Protein AF-A0A7W9G5M9-F1 (afdb_monomer_lite)

Organism: NCBI:txid882448

Radius of gyration: 22.42 Å; chains: 1; bounding box: 58×26×75 Å

pLDDT: mean 77.71, std 17.21, range [36.25, 96.94]

Secondary structure (DSSP, 8-state):
-PPPPP-----EE-HHHHHHHHHHHHHHHHHHHHHHHHHHHHHHHTT---TTHHHHHHHHHHHHHHHHHHHHHHHHHHHHHHTSSSPPPSSPEE--HHHHHHTTT-HHHHHHHHHHHTS-TTSPPPHHHHHHHHHHHHHHH----

Sequence (145 aa):
MVAQPPDWGYSGIDPKLMGEFERDLGRAEATLGRNEPLIRRTLQDLNLDTSRLTAMRELGNWIGATRPELRRRNDTIQAVSTEWGPAAPGGMSPFDEVLYNGASGDADVYAAAAKLSELDPSSEVDEKTVAQLEKRRVTQISPRR

Foldseek 3Di:
DDPDPPPPPFPFDQLVVLVVVLVVLVVLLVVLVVVLVVVQVVCVVVVHDSPVSVVSVVSSVVSVVCSVVSVLQSLLQQCLPPPVHPNDPGDTDGDDPVLCVVLVSDSNSSSLVVNVVVDDPPDDDPVSSVVVVVVVVVVVPDDDD

Structure (mmCIF, N/CA/C/O backbone):
data_AF-A0A7W9G5M9-F1
#
_entry.id   AF-A0A7W9G5M9-F1
#
loop_
_atom_site.group_PDB
_atom_site.id
_atom_site.type_symbol
_atom_site.label_atom_id
_atom_site.label_alt_id
_atom_site.label_comp_id
_atom_site.label_asym_id
_atom_site.label_entity_id
_atom_site.label_seq_id
_atom_site.pdbx_PDB_ins_code
_atom_site.Cartn_x
_atom_site.Cartn_y
_atom_site.Cartn_z
_atom_site.occupancy
_atom_site.B_iso_or_equiv
_atom_site.auth_seq_id
_atom_site.auth_comp_id
_atom_site.auth_asym_id
_atom_site.auth_atom_id
_atom_site.pdbx_PDB_model_num
ATOM 1 N N . MET A 1 1 ? -12.165 -5.275 -43.989 1.00 36.25 1 MET A N 1
ATOM 2 C CA . MET A 1 1 ? -11.344 -5.867 -42.913 1.00 36.25 1 MET A CA 1
ATOM 3 C C . MET A 1 1 ? -11.018 -4.734 -41.955 1.00 36.25 1 MET A C 1
ATOM 5 O O . MET A 1 1 ? -10.293 -3.834 -42.348 1.00 36.25 1 MET A O 1
ATOM 9 N N . VAL A 1 2 ? -11.671 -4.677 -40.793 1.00 37.16 2 VAL A N 1
ATOM 10 C CA . VAL A 1 2 ? -11.407 -3.642 -39.778 1.00 37.16 2 VAL A CA 1
ATOM 11 C C . VAL A 1 2 ? -10.320 -4.202 -38.871 1.00 37.16 2 VAL A C 1
ATOM 13 O O . VAL A 1 2 ? -10.488 -5.303 -38.351 1.00 37.16 2 VAL A O 1
ATOM 16 N N . ALA A 1 3 ? -9.193 -3.501 -38.750 1.00 42.81 3 ALA A N 1
ATOM 17 C CA . ALA A 1 3 ? -8.158 -3.864 -37.792 1.00 42.81 3 ALA A CA 1
ATOM 18 C C . ALA A 1 3 ? -8.768 -3.825 -36.386 1.00 42.81 3 ALA A C 1
ATOM 20 O O . ALA A 1 3 ? -9.366 -2.821 -35.996 1.00 42.81 3 ALA A O 1
ATOM 21 N N . GLN A 1 4 ? -8.675 -4.939 -35.662 1.00 39.38 4 GLN A N 1
ATOM 22 C CA . GLN A 1 4 ? -9.071 -4.996 -34.260 1.00 39.38 4 GLN A CA 1
ATOM 23 C C . GLN A 1 4 ? -8.194 -3.990 -33.496 1.00 39.38 4 GLN A C 1
ATOM 25 O O . GLN A 1 4 ? -6.979 -3.987 -33.722 1.00 39.38 4 GLN A O 1
ATOM 30 N N . PRO A 1 5 ? -8.764 -3.106 -32.655 1.00 37.53 5 PRO A N 1
ATOM 31 C CA . PRO A 1 5 ? -7.939 -2.257 -31.812 1.00 37.53 5 PRO A CA 1
ATOM 32 C C . PRO A 1 5 ? -7.081 -3.172 -30.928 1.00 37.53 5 PRO A C 1
ATOM 34 O O . PRO A 1 5 ? -7.592 -4.189 -30.452 1.00 37.53 5 PRO A O 1
ATOM 37 N N . PRO A 1 6 ? -5.791 -2.869 -30.739 1.00 47.09 6 PRO A N 1
ATOM 38 C CA . PRO A 1 6 ? -4.964 -3.646 -29.833 1.00 47.09 6 PRO A CA 1
ATOM 39 C C . PRO A 1 6 ? -5.582 -3.616 -28.428 1.00 47.09 6 PRO A C 1
ATOM 41 O O . PRO A 1 6 ? -5.898 -2.550 -27.895 1.00 47.09 6 PRO A O 1
ATOM 44 N N . ASP A 1 7 ? -5.807 -4.806 -27.871 1.00 50.19 7 ASP A N 1
ATOM 45 C CA . ASP A 1 7 ? -6.292 -5.020 -26.509 1.00 50.19 7 ASP A CA 1
ATOM 46 C C . ASP A 1 7 ? -5.180 -4.654 -25.527 1.00 50.19 7 ASP A C 1
ATOM 48 O O . ASP A 1 7 ? -4.360 -5.474 -25.116 1.00 50.19 7 ASP A O 1
ATOM 52 N N . TRP A 1 8 ? -5.091 -3.369 -25.221 1.00 44.53 8 TRP A N 1
ATOM 53 C CA . TRP A 1 8 ? -4.190 -2.869 -24.205 1.00 44.53 8 TRP A CA 1
ATOM 54 C C . TRP A 1 8 ? -4.930 -2.790 -22.875 1.00 44.53 8 TRP A C 1
ATOM 56 O O . TRP A 1 8 ? -5.372 -1.722 -22.449 1.00 44.53 8 TRP A O 1
ATOM 66 N N . GLY A 1 9 ? -5.037 -3.935 -22.207 1.00 39.53 9 GLY A N 1
ATOM 67 C CA . GLY A 1 9 ? -5.378 -4.044 -20.792 1.00 39.53 9 GLY A CA 1
ATOM 68 C C . GLY A 1 9 ? -4.330 -3.399 -19.875 1.00 39.53 9 GLY A C 1
ATOM 69 O O . GLY A 1 9 ? -3.767 -4.069 -19.015 1.00 39.53 9 GLY A O 1
ATOM 70 N N . TYR A 1 10 ? -4.055 -2.102 -20.028 1.00 47.09 10 TYR A N 1
ATOM 71 C CA . TYR A 1 10 ? -3.220 -1.359 -19.088 1.00 47.09 10 TYR A CA 1
ATOM 72 C C . TYR A 1 10 ? -4.081 -0.817 -17.945 1.00 47.09 10 TYR A C 1
ATOM 74 O O . TYR A 1 10 ? -4.633 0.281 -18.012 1.00 47.09 10 TYR A O 1
ATOM 82 N N . SER A 1 11 ? -4.157 -1.590 -16.861 1.00 58.09 11 SER A N 1
ATOM 83 C CA . SER A 1 11 ? -4.449 -1.055 -15.529 1.00 58.09 11 SER A CA 1
ATOM 84 C C . SER A 1 11 ? -3.281 -0.155 -15.119 1.00 58.09 11 SER A C 1
ATOM 86 O O . SER A 1 11 ? -2.240 -0.633 -14.676 1.00 58.09 11 SER A O 1
ATOM 88 N N . GLY A 1 12 ? -3.414 1.151 -15.339 1.00 69.25 12 GLY A N 1
ATOM 89 C CA . GLY A 1 12 ? -2.418 2.122 -14.899 1.00 69.25 12 GLY A CA 1
ATOM 90 C C . GLY A 1 12 ? -2.533 2.398 -13.400 1.00 69.25 12 GLY A C 1
ATOM 91 O O . GLY A 1 12 ? -3.636 2.570 -12.881 1.00 69.25 12 GLY A O 1
ATOM 92 N N . ILE A 1 13 ? -1.401 2.479 -12.704 1.00 81.81 13 ILE A N 1
ATOM 93 C CA . ILE A 1 13 ? -1.326 2.935 -11.313 1.00 81.81 13 ILE A CA 1
ATOM 94 C C . ILE A 1 13 ? -0.769 4.353 -11.329 1.00 81.81 13 ILE A C 1
ATOM 96 O O . ILE A 1 13 ? 0.294 4.593 -11.894 1.00 81.81 13 ILE A O 1
ATOM 100 N N . ASP A 1 14 ? -1.471 5.295 -10.701 1.00 87.12 14 ASP A N 1
ATOM 101 C CA . ASP A 1 14 ? -0.917 6.622 -10.430 1.00 87.12 14 ASP A CA 1
ATOM 102 C C . ASP A 1 14 ? -0.033 6.542 -9.166 1.00 87.12 14 ASP A C 1
ATOM 104 O O . ASP A 1 14 ? -0.561 6.320 -8.069 1.00 87.12 14 ASP A O 1
ATOM 108 N N . PRO A 1 15 ? 1.300 6.716 -9.278 1.00 86.50 15 PRO A N 1
ATOM 109 C CA . PRO A 1 15 ? 2.224 6.557 -8.150 1.00 86.50 15 PRO A CA 1
ATOM 110 C C . PRO A 1 15 ? 1.972 7.557 -7.018 1.00 86.50 15 PRO A C 1
ATOM 112 O O . PRO A 1 15 ? 2.208 7.276 -5.837 1.00 86.50 15 PRO A O 1
ATOM 115 N N . LYS A 1 16 ? 1.472 8.747 -7.369 1.00 87.94 16 LYS A N 1
ATOM 116 C CA . LYS A 1 16 ? 1.163 9.791 -6.400 1.00 87.94 16 LYS A CA 1
ATOM 117 C C . LYS A 1 16 ? -0.094 9.424 -5.622 1.00 87.94 16 LYS A C 1
ATOM 119 O O . LYS A 1 16 ? -0.055 9.445 -4.392 1.00 87.94 16 LYS A O 1
ATOM 124 N N . LEU A 1 17 ? -1.171 9.039 -6.310 1.00 89.38 17 LEU A N 1
ATOM 125 C CA . LEU A 1 17 ? -2.404 8.598 -5.644 1.00 89.38 17 LEU A CA 1
ATOM 126 C C . LEU A 1 17 ? -2.167 7.337 -4.806 1.00 89.38 17 LEU A C 1
ATOM 128 O O . LEU A 1 17 ? -2.686 7.236 -3.697 1.00 89.38 17 LEU A O 1
ATOM 132 N N . MET A 1 18 ? -1.331 6.412 -5.283 1.00 90.12 18 MET A N 1
ATOM 133 C CA . MET A 1 18 ? -0.935 5.218 -4.535 1.00 90.12 18 MET A CA 1
ATOM 134 C C . MET A 1 18 ? -0.173 5.568 -3.249 1.00 90.12 18 MET A C 1
ATOM 136 O O . MET A 1 18 ? -0.455 5.013 -2.187 1.00 90.12 18 MET A O 1
ATOM 140 N N . GLY A 1 19 ? 0.763 6.521 -3.318 1.00 90.44 19 GLY A N 1
ATOM 141 C CA . GLY A 1 19 ? 1.486 7.010 -2.143 1.00 90.44 19 GLY A CA 1
ATOM 142 C C . GLY A 1 19 ? 0.584 7.738 -1.141 1.00 90.44 19 GLY A C 1
ATOM 143 O O . GLY A 1 19 ? 0.706 7.541 0.070 1.00 90.44 19 GLY A O 1
ATOM 144 N N . GLU A 1 20 ? -0.356 8.554 -1.622 1.00 92.62 20 GLU A N 1
ATOM 145 C CA . GLU A 1 20 ? -1.350 9.218 -0.771 1.00 92.62 20 GLU A CA 1
ATOM 146 C C . GLU A 1 20 ? -2.270 8.203 -0.083 1.00 92.62 20 GLU A C 1
ATOM 148 O O . GLU A 1 20 ? -2.460 8.277 1.134 1.00 92.62 20 GLU A O 1
ATOM 153 N N . PHE A 1 21 ? -2.751 7.211 -0.834 1.00 92.69 21 PHE A N 1
ATOM 154 C CA . PHE A 1 21 ? -3.572 6.122 -0.322 1.00 92.69 21 PHE A CA 1
ATOM 155 C C . PHE A 1 21 ? -2.841 5.291 0.743 1.00 92.69 21 PHE A C 1
ATOM 157 O O . PHE A 1 21 ? -3.390 5.057 1.819 1.00 92.69 21 PHE A O 1
ATOM 164 N N . GLU A 1 22 ? -1.582 4.899 0.510 1.00 94.38 22 GLU A N 1
ATOM 165 C CA . GLU A 1 22 ? -0.766 4.168 1.495 1.00 94.38 22 GLU A CA 1
ATOM 166 C C . GLU A 1 22 ? -0.599 4.955 2.801 1.00 94.38 22 GLU A C 1
ATOM 168 O O . GLU A 1 22 ? -0.709 4.394 3.899 1.00 94.38 22 GLU A O 1
ATOM 173 N N . ARG A 1 23 ? -0.382 6.270 2.697 1.00 93.56 23 ARG A N 1
ATOM 174 C CA . ARG A 1 23 ? -0.271 7.157 3.857 1.00 93.56 23 ARG A CA 1
ATOM 175 C C . ARG A 1 23 ? -1.586 7.248 4.629 1.00 93.56 23 ARG A C 1
ATOM 177 O O . ARG A 1 23 ? -1.568 7.222 5.863 1.00 93.56 23 ARG A O 1
ATOM 184 N N . ASP A 1 24 ? -2.712 7.361 3.933 1.00 95.62 24 ASP A N 1
ATOM 185 C CA . ASP A 1 24 ? -4.029 7.437 4.566 1.00 95.62 24 ASP A CA 1
ATOM 186 C C . ASP A 1 24 ? -4.423 6.109 5.224 1.00 95.62 24 ASP A C 1
ATOM 188 O O . ASP A 1 24 ? -4.925 6.116 6.352 1.00 95.62 24 ASP A O 1
ATOM 192 N N . LEU A 1 25 ? -4.065 4.972 4.622 1.00 95.50 25 LEU A N 1
ATOM 193 C CA . LEU A 1 25 ? -4.155 3.664 5.273 1.00 95.50 25 LEU A CA 1
ATOM 194 C C . LEU A 1 25 ? -3.330 3.612 6.565 1.00 95.50 25 LEU A C 1
ATOM 196 O O . LEU A 1 25 ? -3.824 3.146 7.589 1.00 95.50 25 LEU A O 1
ATOM 200 N N . GLY A 1 26 ? -2.108 4.151 6.568 1.00 94.00 26 GLY A N 1
ATOM 201 C CA . GLY A 1 26 ? -1.290 4.214 7.783 1.00 94.00 26 GLY A CA 1
ATOM 202 C C . GLY A 1 26 ? -1.908 5.060 8.899 1.00 94.00 26 GLY A C 1
ATOM 203 O O . GLY A 1 26 ? -1.817 4.716 10.080 1.00 94.00 26 GLY A O 1
ATOM 204 N N . ARG A 1 27 ? -2.593 6.151 8.545 1.00 95.50 27 ARG A N 1
ATOM 205 C CA . ARG A 1 27 ? -3.354 6.962 9.510 1.00 95.50 27 ARG A CA 1
ATOM 206 C C . ARG A 1 27 ? -4.565 6.205 10.049 1.00 95.50 27 ARG A C 1
ATOM 208 O O . ARG A 1 27 ? -4.844 6.295 11.249 1.00 95.50 27 ARG A O 1
ATOM 215 N N . ALA A 1 28 ? -5.265 5.465 9.191 1.00 94.12 28 ALA A N 1
ATOM 216 C CA . ALA A 1 28 ? -6.393 4.627 9.581 1.00 94.12 28 ALA A CA 1
ATOM 217 C C . ALA A 1 28 ? -5.953 3.515 10.545 1.00 94.12 28 ALA A C 1
ATOM 219 O O . ALA A 1 28 ? -6.532 3.390 11.620 1.00 94.12 28 ALA A O 1
ATOM 220 N N . GLU A 1 29 ? -4.875 2.794 10.232 1.00 94.62 29 GLU A N 1
ATOM 221 C CA . GLU A 1 29 ? -4.274 1.770 11.096 1.00 94.62 29 GLU A CA 1
ATOM 222 C C . GLU A 1 29 ? -3.918 2.331 12.478 1.00 94.62 29 GLU A C 1
ATOM 224 O O . GLU A 1 29 ? -4.344 1.794 13.500 1.00 94.62 29 GLU A O 1
ATOM 229 N N . ALA A 1 30 ? -3.216 3.469 12.527 1.00 93.81 30 ALA A N 1
ATOM 230 C CA . ALA A 1 30 ? -2.856 4.114 13.789 1.00 93.81 30 ALA A CA 1
ATOM 231 C C . ALA A 1 30 ? -4.091 4.552 14.596 1.00 93.81 30 ALA A C 1
ATOM 233 O O . ALA A 1 30 ? -4.091 4.525 15.828 1.00 93.81 30 ALA A O 1
ATOM 234 N N . THR A 1 31 ? -5.153 4.970 13.909 1.00 94.69 31 THR A N 1
ATOM 235 C CA . THR A 1 31 ? -6.415 5.367 14.541 1.00 94.69 31 THR A CA 1
ATOM 236 C C . THR A 1 31 ? -7.163 4.156 15.088 1.00 94.69 31 THR A C 1
ATOM 238 O O . THR A 1 31 ? -7.633 4.207 16.224 1.00 94.69 31 THR A O 1
ATOM 241 N N . LEU A 1 32 ? -7.229 3.055 14.339 1.00 93.06 32 LEU A N 1
ATOM 242 C CA . LEU A 1 32 ? -7.826 1.799 14.794 1.00 93.06 32 LEU A CA 1
ATOM 243 C C . LEU A 1 32 ? -7.061 1.228 15.992 1.00 93.06 32 LEU A C 1
ATOM 245 O O . LEU A 1 32 ? -7.679 0.922 17.009 1.00 93.06 32 LEU A O 1
ATOM 249 N N . GLY A 1 33 ? -5.728 1.179 15.921 1.00 92.06 33 GLY A N 1
ATOM 250 C CA . GLY A 1 33 ? -4.877 0.648 16.989 1.00 92.06 33 GLY A CA 1
ATOM 251 C C . GLY A 1 33 ? -4.968 1.427 18.303 1.00 92.06 33 GLY A C 1
ATOM 252 O O . GLY A 1 33 ? -4.857 0.837 19.375 1.00 92.06 33 GLY A O 1
ATOM 253 N N . ARG A 1 34 ? -5.225 2.742 18.248 1.00 93.62 34 ARG A N 1
ATOM 254 C CA . ARG A 1 34 ? -5.467 3.553 19.453 1.00 93.62 34 ARG A CA 1
ATOM 255 C C . ARG A 1 34 ? -6.879 3.391 20.010 1.00 93.62 34 ARG A C 1
ATOM 257 O O . ARG A 1 34 ? -7.043 3.355 21.224 1.00 93.62 34 ARG A O 1
ATOM 264 N N . ASN A 1 35 ? -7.892 3.340 19.146 1.00 92.81 35 ASN A N 1
ATOM 265 C CA . ASN A 1 35 ? -9.286 3.442 19.579 1.00 92.81 35 ASN A CA 1
ATOM 266 C C . ASN A 1 35 ? -9.936 2.089 19.889 1.00 92.81 35 ASN A C 1
ATOM 268 O O . ASN A 1 35 ? -10.727 2.014 20.826 1.00 92.81 35 ASN A O 1
ATOM 272 N N . GLU A 1 36 ? -9.614 1.020 19.154 1.00 93.94 36 GLU A N 1
ATOM 273 C CA . GLU A 1 36 ? -10.243 -0.295 19.360 1.00 93.94 36 GLU A CA 1
ATOM 274 C C . GLU A 1 36 ? -10.055 -0.831 20.790 1.00 93.94 36 GLU A C 1
ATOM 276 O O . GLU A 1 36 ? -11.062 -1.218 21.392 1.00 93.94 36 GLU A O 1
ATOM 281 N N . PRO A 1 37 ? -8.854 -0.776 21.404 1.00 92.50 37 PRO A N 1
ATOM 282 C CA . PRO A 1 37 ? -8.669 -1.258 22.773 1.00 92.50 37 PRO A CA 1
ATOM 283 C C . PRO A 1 37 ? -9.440 -0.430 23.808 1.00 92.50 37 PRO A C 1
ATOM 285 O O . PRO A 1 37 ? -9.962 -0.979 24.778 1.00 92.50 37 PRO A O 1
ATOM 288 N N . LEU A 1 38 ? -9.538 0.888 23.592 1.00 94.56 38 LEU A N 1
ATOM 289 C CA . LEU A 1 38 ? -10.265 1.799 24.479 1.00 94.56 38 LEU A CA 1
ATOM 290 C C . LEU A 1 38 ? -11.770 1.529 24.429 1.00 94.56 38 LEU A C 1
ATOM 292 O O . LEU A 1 38 ? -12.400 1.373 25.472 1.00 94.56 38 LEU A O 1
ATOM 296 N N . ILE A 1 39 ? -12.336 1.411 23.225 1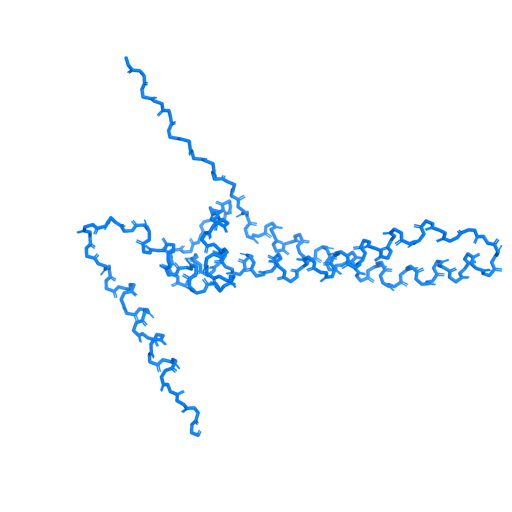.00 93.12 39 ILE A N 1
ATOM 297 C CA . ILE A 1 39 ? -13.758 1.099 23.037 1.00 93.12 39 ILE A CA 1
ATOM 298 C C . ILE A 1 39 ? -14.068 -0.283 23.616 1.00 93.12 39 ILE A C 1
ATOM 300 O O . ILE A 1 39 ? -15.059 -0.439 24.326 1.00 93.12 39 ILE A O 1
ATOM 304 N N . ARG A 1 40 ? -13.202 -1.276 23.371 1.00 94.88 40 ARG A N 1
ATOM 305 C CA . ARG A 1 40 ? -13.365 -2.628 23.915 1.00 94.88 40 ARG A CA 1
ATOM 306 C C . ARG A 1 40 ? -13.459 -2.618 25.430 1.00 94.88 40 ARG A C 1
ATOM 308 O O . ARG A 1 40 ? -14.380 -3.222 25.968 1.00 94.88 40 ARG A O 1
ATOM 315 N N . ARG A 1 41 ? -12.535 -1.924 26.094 1.00 95.62 41 ARG A N 1
ATOM 316 C CA . ARG A 1 41 ? -12.514 -1.826 27.553 1.00 95.62 41 ARG A CA 1
ATOM 317 C C . ARG A 1 41 ? -13.796 -1.189 28.084 1.00 95.62 41 ARG A C 1
ATOM 319 O O . ARG A 1 41 ? -14.437 -1.774 28.943 1.00 95.62 41 ARG A O 1
ATOM 326 N N . THR A 1 42 ? -14.222 -0.064 27.511 1.00 96.25 42 THR A N 1
ATOM 327 C CA . THR A 1 42 ? -15.467 0.607 27.916 1.00 96.25 42 THR A CA 1
ATOM 328 C C . THR A 1 42 ? -16.692 -0.293 27.745 1.00 96.25 42 THR A C 1
ATOM 330 O O . THR A 1 42 ? -17.546 -0.345 28.624 1.00 96.25 42 THR A O 1
ATOM 333 N N . LEU A 1 43 ? -16.794 -1.028 26.634 1.00 94.62 43 LEU A N 1
ATOM 334 C CA . LEU A 1 43 ? -17.903 -1.960 26.418 1.00 94.62 43 LEU A CA 1
ATOM 335 C C . LEU A 1 43 ? -17.859 -3.138 27.401 1.00 94.62 43 LEU A C 1
ATOM 337 O O . LEU A 1 43 ? -18.905 -3.531 27.908 1.00 94.62 43 LEU A O 1
ATOM 341 N N . GLN A 1 44 ? -16.671 -3.665 27.709 1.00 95.56 44 GLN A N 1
ATOM 342 C CA . GLN A 1 44 ? -16.491 -4.722 28.710 1.00 95.56 44 GLN A CA 1
ATOM 343 C C . GLN A 1 44 ? -16.882 -4.254 30.115 1.00 95.56 44 GLN A C 1
ATOM 345 O O . GLN A 1 44 ? -17.598 -4.973 30.808 1.00 95.56 44 GLN A O 1
ATOM 350 N N . ASP A 1 45 ? -16.482 -3.042 30.504 1.00 96.94 45 ASP A N 1
ATOM 351 C CA . ASP A 1 45 ? -16.826 -2.443 31.800 1.00 96.94 45 ASP A CA 1
ATOM 352 C C . ASP A 1 45 ? -18.349 -2.245 31.949 1.00 96.94 45 ASP A C 1
ATOM 354 O O . ASP A 1 45 ? -18.891 -2.329 33.049 1.00 96.94 45 ASP A O 1
ATOM 358 N N . LEU A 1 46 ? -19.056 -2.033 30.833 1.00 96.75 46 LEU A N 1
ATOM 359 C CA . LEU A 1 46 ? -20.517 -1.925 30.769 1.00 96.75 46 LEU A CA 1
ATOM 360 C C . LEU A 1 46 ? -21.228 -3.270 30.526 1.00 96.75 46 LEU A C 1
ATOM 362 O O . LEU A 1 46 ? -22.451 -3.292 30.384 1.00 96.75 46 LEU A O 1
ATOM 366 N N . ASN A 1 47 ? -20.487 -4.382 30.469 1.00 95.12 47 ASN A N 1
ATOM 367 C CA . ASN A 1 47 ? -20.993 -5.719 30.143 1.00 95.12 47 ASN A CA 1
ATOM 368 C C . ASN A 1 47 ? -21.780 -5.773 28.811 1.00 95.12 47 ASN A C 1
ATOM 370 O O . ASN A 1 47 ? -22.784 -6.478 28.685 1.00 95.12 47 ASN A O 1
ATOM 374 N N . LEU A 1 48 ? -21.339 -4.990 27.822 1.00 95.25 48 LEU A N 1
ATOM 375 C CA . LEU A 1 48 ? -21.908 -4.905 26.477 1.00 95.25 48 LEU A CA 1
ATOM 376 C C . LEU A 1 48 ? -21.165 -5.814 25.490 1.00 95.25 48 LEU A C 1
ATOM 378 O O . LEU A 1 48 ? -19.996 -6.160 25.674 1.00 95.25 48 LEU A O 1
ATOM 382 N N . ASP A 1 49 ? -21.845 -6.172 24.398 1.00 93.06 49 ASP A N 1
ATOM 383 C CA . ASP A 1 49 ? -21.268 -7.006 23.344 1.00 93.06 49 ASP A CA 1
ATOM 384 C C . ASP A 1 49 ? -20.082 -6.318 22.641 1.00 93.06 49 ASP A C 1
ATOM 386 O O . ASP A 1 49 ? -20.154 -5.160 22.228 1.00 93.06 49 ASP A O 1
ATOM 390 N N . THR A 1 50 ? -18.994 -7.071 22.459 1.00 92.25 50 THR A N 1
ATOM 391 C CA . THR A 1 50 ? -17.763 -6.628 21.782 1.00 92.25 50 THR A CA 1
ATOM 392 C C . THR A 1 50 ? -17.478 -7.385 20.488 1.00 92.25 50 THR A C 1
ATOM 394 O O . THR A 1 50 ? -16.452 -7.132 19.853 1.00 92.25 50 THR A O 1
ATOM 397 N N . SER A 1 51 ? -18.369 -8.289 20.065 1.00 90.75 51 SER A N 1
ATOM 398 C CA . SER A 1 51 ? -18.196 -9.132 18.874 1.00 90.75 51 SER A CA 1
ATOM 399 C C . SER A 1 51 ? -17.870 -8.316 17.615 1.00 90.75 51 SER A C 1
ATOM 401 O O . SER A 1 51 ? -16.969 -8.662 16.852 1.00 90.75 51 SER A O 1
ATOM 403 N N . ARG A 1 52 ? -18.521 -7.158 17.452 1.00 86.25 52 ARG A N 1
ATOM 404 C CA . ARG A 1 52 ? -18.334 -6.250 16.309 1.00 86.25 52 ARG A CA 1
ATOM 405 C C . ARG A 1 52 ? -16.959 -5.579 16.260 1.00 86.25 52 ARG A C 1
ATOM 407 O O . ARG A 1 52 ? -16.534 -5.155 15.190 1.00 86.25 52 ARG A O 1
ATOM 414 N N . LEU A 1 53 ? -16.240 -5.508 17.382 1.00 91.44 53 LEU A N 1
ATOM 415 C CA . LEU A 1 53 ? -14.888 -4.938 17.422 1.00 91.44 53 LEU A CA 1
ATOM 416 C C . LEU A 1 53 ? -13.841 -5.863 16.795 1.00 91.44 53 LEU A C 1
ATOM 418 O O . LEU A 1 53 ? -12.759 -5.407 16.433 1.00 91.44 53 LEU A O 1
ATOM 422 N N . THR A 1 54 ? -14.153 -7.150 16.631 1.00 89.69 54 THR A N 1
ATOM 423 C CA . THR A 1 54 ? -13.272 -8.092 15.930 1.00 89.69 54 THR A CA 1
ATOM 424 C C . THR A 1 54 ? -13.029 -7.650 14.488 1.00 89.69 54 THR A C 1
ATOM 426 O O . THR A 1 54 ? -11.877 -7.600 14.069 1.00 89.69 54 THR A O 1
ATOM 429 N N . ALA A 1 55 ? -14.065 -7.188 13.780 1.00 88.50 55 ALA A N 1
ATOM 430 C CA . ALA A 1 55 ? -13.928 -6.679 12.414 1.00 88.50 55 ALA A CA 1
ATOM 431 C C . ALA A 1 55 ? -12.999 -5.450 12.327 1.00 88.50 55 ALA A C 1
ATOM 433 O O . ALA A 1 55 ? -12.238 -5.307 11.375 1.00 88.50 55 ALA A O 1
ATOM 434 N N . MET A 1 56 ? -13.005 -4.575 13.343 1.00 89.50 56 MET A N 1
ATOM 435 C CA . MET A 1 56 ? -12.091 -3.422 13.394 1.00 89.50 56 MET A CA 1
ATOM 436 C C . MET A 1 56 ? -10.631 -3.854 13.553 1.00 89.50 56 MET A C 1
ATOM 438 O O . MET A 1 56 ? -9.736 -3.258 12.953 1.00 89.50 56 MET A O 1
ATOM 442 N N . ARG A 1 57 ? -10.388 -4.902 14.344 1.00 88.62 57 ARG A N 1
ATOM 443 C CA . ARG A 1 57 ? -9.055 -5.488 14.510 1.00 88.62 57 ARG A CA 1
ATOM 444 C C . ARG A 1 57 ? -8.587 -6.189 13.241 1.00 88.62 57 ARG A C 1
ATOM 446 O O . ARG A 1 57 ? -7.446 -6.000 12.836 1.00 88.62 57 ARG A O 1
ATOM 453 N N . GLU A 1 58 ? -9.459 -6.969 12.612 1.00 92.12 58 GLU A N 1
ATOM 454 C CA . GLU A 1 58 ? -9.174 -7.635 11.338 1.00 92.12 58 GLU A CA 1
ATOM 455 C C . GLU A 1 58 ? -8.837 -6.621 10.245 1.00 92.12 58 GLU A C 1
ATOM 457 O O . GLU A 1 58 ? -7.851 -6.802 9.535 1.00 92.12 58 GLU A O 1
ATOM 462 N N . LEU A 1 59 ? -9.577 -5.510 10.177 1.00 92.62 59 LEU A N 1
ATOM 463 C CA . LEU A 1 59 ? -9.268 -4.410 9.269 1.00 92.62 59 LEU A CA 1
ATOM 464 C C . LEU A 1 59 ? -7.887 -3.809 9.560 1.00 92.62 59 LEU A C 1
ATOM 466 O O . LEU A 1 59 ? -7.099 -3.634 8.636 1.00 92.62 59 LEU A O 1
ATOM 470 N N . GLY A 1 60 ? -7.562 -3.532 10.827 1.00 91.88 60 GLY A N 1
ATOM 471 C CA . GLY A 1 60 ? -6.233 -3.044 11.210 1.00 91.88 60 GLY A CA 1
ATOM 472 C C . GLY A 1 60 ? -5.111 -3.999 10.785 1.00 91.88 60 GLY A C 1
ATOM 473 O O . GLY A 1 60 ? -4.130 -3.569 10.183 1.00 91.88 60 GLY A O 1
ATOM 474 N N . ASN A 1 61 ? -5.296 -5.301 11.013 1.00 92.12 61 ASN A N 1
ATOM 475 C CA . ASN A 1 61 ? -4.337 -6.333 10.617 1.00 92.12 61 ASN A CA 1
ATOM 476 C C . ASN A 1 61 ? -4.177 -6.420 9.093 1.00 92.12 61 ASN A C 1
ATOM 478 O O . ASN A 1 61 ? -3.058 -6.524 8.592 1.00 92.12 61 ASN A O 1
ATOM 482 N N . TRP A 1 62 ? -5.285 -6.356 8.352 1.00 95.00 62 TRP A N 1
ATOM 483 C CA . TRP A 1 62 ? -5.266 -6.350 6.892 1.00 95.00 62 TRP A CA 1
ATOM 484 C C . TRP A 1 62 ? -4.521 -5.129 6.344 1.00 95.00 62 TRP A C 1
ATOM 486 O O . TRP A 1 62 ? -3.699 -5.276 5.437 1.00 95.00 62 TRP A O 1
ATOM 496 N N . ILE A 1 63 ? -4.738 -3.941 6.924 1.00 92.81 63 ILE A N 1
ATOM 497 C CA . ILE A 1 63 ? -4.003 -2.728 6.545 1.00 92.81 63 ILE A CA 1
ATOM 498 C C . ILE A 1 63 ? -2.500 -2.925 6.782 1.00 92.81 63 ILE A C 1
ATOM 500 O O . ILE A 1 63 ? -1.707 -2.700 5.865 1.00 92.81 63 ILE A O 1
ATOM 504 N N . GLY A 1 64 ? -2.111 -3.389 7.973 1.00 91.25 64 GLY A N 1
ATOM 505 C CA . GLY A 1 64 ? -0.707 -3.624 8.321 1.00 91.25 64 GLY A CA 1
ATOM 506 C C . GLY A 1 64 ? -0.014 -4.632 7.395 1.00 91.25 64 GLY A C 1
ATOM 507 O O . GLY A 1 64 ? 1.148 -4.444 7.037 1.00 91.25 64 GLY A O 1
ATOM 508 N N . ALA A 1 65 ? -0.735 -5.659 6.938 1.00 92.19 65 ALA A N 1
ATOM 509 C CA . ALA A 1 65 ? -0.226 -6.642 5.981 1.00 92.19 65 ALA A CA 1
ATOM 510 C C . ALA A 1 65 ? -0.148 -6.110 4.537 1.00 92.19 65 ALA A C 1
ATOM 512 O O . ALA A 1 65 ? 0.763 -6.469 3.794 1.00 92.1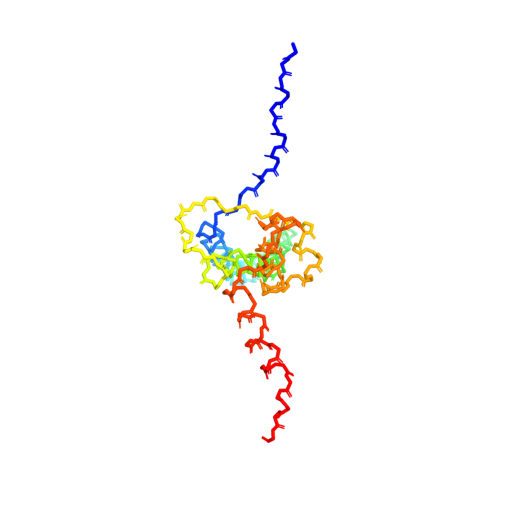9 65 ALA A O 1
ATOM 513 N N . THR A 1 66 ? -1.084 -5.246 4.135 1.00 89.88 66 THR A N 1
ATOM 514 C CA . THR A 1 66 ? -1.223 -4.779 2.744 1.00 89.88 66 THR A CA 1
ATOM 515 C C . THR A 1 66 ? -0.289 -3.609 2.423 1.00 89.88 66 THR A C 1
ATOM 517 O O . THR A 1 66 ? 0.281 -3.540 1.335 1.00 89.88 66 THR A O 1
ATOM 520 N N . ARG A 1 67 ? -0.079 -2.685 3.370 1.00 92.62 67 ARG A N 1
ATOM 521 C CA . ARG A 1 67 ? 0.719 -1.463 3.151 1.00 92.62 67 ARG A CA 1
ATOM 522 C C . ARG A 1 67 ? 2.150 -1.701 2.646 1.00 92.62 67 ARG A C 1
ATOM 524 O O . ARG A 1 67 ? 2.552 -0.982 1.731 1.00 92.62 67 ARG A O 1
ATOM 531 N N . PRO A 1 68 ? 2.932 -2.661 3.180 1.00 91.44 68 PRO A N 1
ATOM 532 C CA . PRO A 1 68 ? 4.288 -2.908 2.691 1.00 91.44 68 PRO A CA 1
ATOM 533 C C . PRO A 1 68 ? 4.324 -3.284 1.208 1.00 91.44 68 PRO A C 1
ATOM 535 O O . PRO A 1 68 ? 5.234 -2.875 0.493 1.00 91.44 68 PRO A O 1
ATOM 538 N N . GLU A 1 69 ? 3.325 -4.036 0.749 1.00 90.56 69 GLU A N 1
ATOM 539 C CA . GLU A 1 69 ? 3.209 -4.450 -0.646 1.00 90.56 69 GLU A CA 1
ATOM 540 C C . GLU A 1 69 ? 2.806 -3.279 -1.548 1.00 90.56 69 GLU A C 1
ATOM 542 O O . GLU A 1 69 ? 3.420 -3.063 -2.590 1.00 90.56 69 GLU A O 1
ATOM 547 N N . LEU A 1 70 ? 1.846 -2.452 -1.114 1.00 90.62 70 LEU A N 1
ATOM 548 C CA . LEU A 1 70 ? 1.481 -1.229 -1.838 1.00 90.62 70 LEU A CA 1
ATOM 549 C C . LEU A 1 70 ? 2.682 -0.288 -2.005 1.00 90.62 70 LEU A C 1
ATOM 551 O O . LEU A 1 70 ? 2.865 0.297 -3.072 1.00 90.62 70 LEU A O 1
ATOM 555 N N . ARG A 1 71 ? 3.519 -0.175 -0.965 1.00 90.31 71 ARG A N 1
ATOM 556 C CA . ARG A 1 71 ? 4.752 0.613 -1.018 1.00 90.31 71 ARG A CA 1
ATOM 557 C C . ARG A 1 71 ? 5.747 0.038 -2.023 1.00 90.31 71 ARG A C 1
ATOM 559 O O . ARG A 1 71 ? 6.181 0.778 -2.894 1.00 90.31 71 ARG A O 1
ATOM 566 N N . ARG A 1 72 ? 6.037 -1.269 -1.968 1.00 90.12 72 ARG A N 1
ATOM 567 C CA . ARG A 1 72 ? 6.959 -1.922 -2.920 1.00 90.12 72 ARG A CA 1
ATOM 568 C C . ARG A 1 72 ? 6.527 -1.745 -4.375 1.00 90.12 72 ARG A C 1
ATOM 570 O O . ARG A 1 72 ? 7.358 -1.446 -5.231 1.00 90.12 72 ARG A O 1
ATOM 577 N N . ARG A 1 73 ? 5.228 -1.861 -4.655 1.00 89.69 73 ARG A N 1
ATOM 578 C CA . ARG A 1 73 ? 4.666 -1.606 -5.991 1.00 89.69 73 ARG A CA 1
ATOM 579 C C . ARG A 1 73 ? 4.880 -0.159 -6.426 1.00 89.69 73 ARG A C 1
ATOM 581 O O . ARG A 1 73 ? 5.318 0.084 -7.546 1.00 89.69 73 ARG A O 1
ATOM 588 N N . ASN A 1 74 ? 4.620 0.798 -5.534 1.00 88.75 74 ASN A N 1
ATOM 589 C CA . ASN A 1 74 ? 4.838 2.214 -5.819 1.00 88.75 74 ASN A CA 1
ATOM 590 C C . ASN A 1 74 ? 6.319 2.526 -6.095 1.00 88.75 74 ASN A C 1
ATOM 592 O O . ASN A 1 74 ? 6.632 3.190 -7.081 1.00 88.75 74 ASN A O 1
ATOM 596 N N . ASP A 1 75 ? 7.221 1.990 -5.271 1.00 87.56 75 ASP A N 1
ATOM 597 C CA . ASP A 1 75 ? 8.670 2.137 -5.437 1.00 87.56 75 ASP A CA 1
ATOM 598 C C . ASP A 1 75 ? 9.127 1.552 -6.782 1.00 87.56 75 ASP A C 1
ATOM 600 O O . ASP A 1 75 ? 9.898 2.175 -7.507 1.00 87.56 75 ASP A O 1
ATOM 604 N N . THR A 1 76 ? 8.574 0.399 -7.168 1.00 88.06 76 THR A N 1
ATOM 605 C CA . THR A 1 76 ? 8.856 -0.255 -8.453 1.00 88.06 76 THR A CA 1
ATOM 606 C C . THR A 1 76 ? 8.460 0.617 -9.643 1.00 88.06 76 THR A C 1
ATOM 608 O O . THR A 1 76 ? 9.250 0.811 -10.567 1.00 88.06 76 THR A O 1
ATOM 611 N N . ILE A 1 77 ? 7.261 1.201 -9.615 1.00 85.25 77 ILE A N 1
ATOM 612 C CA . ILE A 1 77 ? 6.792 2.091 -10.686 1.00 85.25 77 ILE A CA 1
ATOM 613 C C . ILE A 1 77 ? 7.670 3.350 -10.778 1.00 85.25 77 ILE A C 1
ATOM 615 O O . ILE A 1 77 ? 8.015 3.814 -11.871 1.00 85.25 77 ILE A O 1
ATOM 619 N N . GLN A 1 78 ? 8.057 3.906 -9.628 1.00 84.38 78 GLN A N 1
ATOM 620 C CA . GLN A 1 78 ? 8.899 5.100 -9.569 1.00 84.38 78 GLN A CA 1
ATOM 621 C C . GLN A 1 78 ? 10.340 4.831 -10.017 1.00 84.38 78 GLN A C 1
ATOM 623 O O . GLN A 1 78 ? 10.930 5.701 -10.664 1.00 84.38 78 GLN A O 1
ATOM 628 N N . ALA A 1 79 ? 10.887 3.641 -9.749 1.00 83.00 79 ALA A N 1
ATOM 629 C CA . ALA A 1 79 ? 12.222 3.235 -10.187 1.00 83.00 79 ALA A CA 1
ATOM 630 C C . ALA A 1 79 ? 12.339 3.220 -11.720 1.00 83.00 79 ALA A C 1
ATOM 632 O O . ALA A 1 79 ? 13.303 3.760 -12.270 1.00 83.00 79 ALA A O 1
ATOM 633 N N . VAL A 1 80 ? 11.317 2.711 -12.425 1.00 78.19 80 VAL A N 1
ATOM 634 C CA . VAL A 1 80 ? 11.279 2.744 -13.902 1.00 78.19 80 VAL A CA 1
ATOM 635 C C . VAL A 1 80 ? 11.361 4.174 -14.429 1.00 78.19 80 VAL A C 1
ATOM 637 O O . VAL A 1 80 ? 12.070 4.448 -15.395 1.00 78.19 80 VAL A O 1
ATOM 640 N N . SER A 1 81 ? 10.648 5.093 -13.781 1.00 74.44 81 SER A N 1
ATOM 641 C CA . SER A 1 81 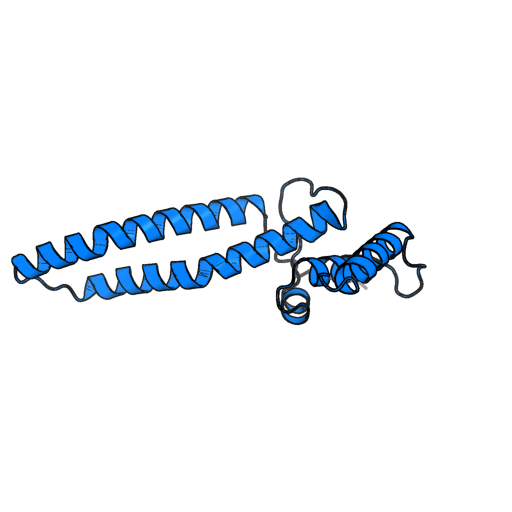? 10.506 6.479 -14.237 1.00 74.44 81 SER A CA 1
ATOM 642 C C . SER A 1 81 ? 11.703 7.360 -13.870 1.00 74.44 81 SER A C 1
ATOM 644 O O . SER A 1 81 ? 12.034 8.288 -14.598 1.00 74.44 81 SER A O 1
ATOM 646 N N . THR A 1 82 ? 12.341 7.104 -12.729 1.00 71.31 82 THR A N 1
ATOM 647 C CA . THR A 1 82 ? 13.382 7.987 -12.177 1.00 71.31 82 THR A CA 1
ATOM 648 C C . THR A 1 82 ? 14.784 7.506 -12.519 1.00 71.31 82 THR A C 1
ATOM 650 O O . THR A 1 82 ? 15.655 8.315 -12.833 1.00 71.31 82 THR A O 1
ATOM 653 N N . GLU A 1 83 ? 15.019 6.196 -12.444 1.00 70.19 83 GLU A N 1
ATOM 654 C CA . GLU A 1 83 ? 16.362 5.634 -12.596 1.00 70.19 83 GLU A CA 1
ATOM 655 C C . GLU A 1 83 ? 16.622 5.146 -14.018 1.00 70.19 83 GLU A C 1
ATOM 657 O O . GLU A 1 83 ? 17.688 5.404 -14.577 1.00 70.19 83 GLU A O 1
ATOM 662 N N . TRP A 1 84 ? 15.637 4.483 -14.617 1.00 67.50 84 TRP A N 1
ATOM 663 C CA . TRP A 1 84 ? 15.800 3.773 -15.884 1.00 67.50 84 TRP A CA 1
ATOM 664 C C . TRP A 1 84 ? 15.174 4.507 -17.082 1.00 67.50 84 TRP A C 1
ATOM 666 O O . TRP A 1 84 ? 15.450 4.173 -18.232 1.00 67.50 84 TRP A O 1
ATOM 676 N N . GLY A 1 85 ? 14.359 5.539 -16.847 1.00 65.38 85 GLY A N 1
ATOM 677 C CA . GLY A 1 85 ? 13.574 6.238 -17.867 1.00 65.38 85 GLY A CA 1
ATOM 678 C C . GLY A 1 85 ? 13.547 7.760 -17.713 1.00 65.38 85 GLY A C 1
ATOM 679 O O . GLY A 1 85 ? 14.232 8.319 -16.856 1.00 65.38 85 GLY A O 1
ATOM 680 N N . PRO A 1 86 ? 12.808 8.463 -18.588 1.00 59.91 86 PRO A N 1
ATOM 681 C CA . PRO A 1 86 ? 12.500 9.872 -18.387 1.00 59.91 86 PRO A CA 1
ATOM 682 C C . PRO A 1 86 ? 11.532 10.032 -17.208 1.00 59.91 86 PRO A C 1
ATOM 684 O O . PRO A 1 86 ? 10.630 9.211 -17.037 1.00 59.91 86 PRO A O 1
ATOM 687 N N . ALA A 1 87 ? 11.693 11.114 -16.436 1.00 59.47 87 ALA A N 1
ATOM 688 C CA . ALA A 1 87 ? 10.804 11.430 -15.321 1.00 59.47 87 ALA A CA 1
ATOM 689 C C . ALA A 1 87 ? 9.341 11.367 -15.781 1.00 59.47 87 ALA A C 1
ATOM 691 O O . ALA A 1 87 ? 8.971 12.027 -16.757 1.00 59.47 87 ALA A O 1
ATOM 692 N N . ALA A 1 88 ? 8.525 10.564 -15.094 1.00 58.59 88 ALA A N 1
ATOM 693 C CA . ALA A 1 88 ? 7.138 10.378 -15.488 1.00 58.59 88 ALA A CA 1
ATOM 694 C C . ALA A 1 88 ? 6.403 11.729 -15.437 1.00 58.59 88 ALA A C 1
ATOM 696 O O . ALA A 1 88 ? 6.411 12.385 -14.387 1.00 58.59 88 ALA A O 1
ATOM 697 N N . PRO A 1 89 ? 5.749 12.163 -16.531 1.00 54.91 89 PRO A N 1
ATOM 698 C CA . PRO A 1 89 ? 4.742 13.204 -16.420 1.00 54.91 89 PRO A CA 1
ATOM 699 C C . PRO A 1 89 ? 3.672 12.660 -15.468 1.00 54.91 89 PRO A C 1
ATOM 701 O O . PRO A 1 89 ? 3.214 11.536 -15.648 1.00 54.91 89 PRO A O 1
ATOM 704 N N . GLY A 1 90 ? 3.345 13.394 -14.402 1.00 63.84 90 GLY A N 1
ATOM 705 C CA . GLY A 1 90 ? 2.424 12.893 -13.376 1.00 63.84 90 GLY A CA 1
ATOM 706 C C . GLY A 1 90 ? 1.133 12.316 -13.976 1.00 63.84 90 GLY A C 1
ATOM 707 O O . GLY A 1 90 ? 0.597 12.879 -14.930 1.00 63.84 90 GLY A O 1
ATOM 708 N N . GLY A 1 91 ? 0.645 11.202 -13.424 1.00 75.69 91 GLY A N 1
ATOM 709 C CA . GLY A 1 91 ? -0.549 10.503 -13.907 1.00 75.69 91 GLY A CA 1
ATOM 710 C C . GLY A 1 91 ? -0.421 8.979 -13.840 1.00 75.69 91 GLY A C 1
ATOM 711 O O . GLY A 1 91 ? 0.416 8.444 -13.116 1.00 75.69 91 GLY A O 1
ATOM 712 N N . MET A 1 92 ? -1.274 8.283 -14.599 1.00 80.44 92 MET A N 1
ATOM 713 C CA . MET A 1 92 ? -1.299 6.820 -14.677 1.00 80.44 92 MET A CA 1
ATOM 714 C C . MET A 1 92 ? -0.036 6.274 -15.350 1.00 80.44 92 MET A C 1
ATOM 716 O O . MET A 1 92 ? 0.205 6.539 -16.528 1.00 80.44 92 MET A O 1
ATOM 720 N N . SER A 1 93 ? 0.714 5.450 -14.622 1.00 79.44 93 SER A N 1
ATOM 721 C CA . SER A 1 93 ? 1.839 4.687 -15.156 1.00 79.44 93 SER A CA 1
ATOM 722 C C . SER A 1 93 ? 1.419 3.241 -15.426 1.00 79.44 93 SER A C 1
ATOM 724 O O . SER A 1 93 ? 0.749 2.642 -14.579 1.00 79.44 93 SER A O 1
ATOM 726 N N . PRO A 1 94 ? 1.806 2.647 -16.566 1.00 79.56 94 PRO A N 1
ATOM 727 C CA . PRO A 1 94 ? 1.566 1.231 -16.812 1.00 79.56 94 PRO A CA 1
ATOM 728 C C . PRO A 1 94 ? 2.307 0.376 -15.775 1.00 79.56 94 PRO A C 1
ATOM 730 O O . PRO A 1 94 ? 3.447 0.667 -15.409 1.00 79.56 94 PRO A O 1
ATOM 733 N N . PHE A 1 95 ? 1.651 -0.685 -15.308 1.00 81.44 95 PHE A N 1
ATOM 734 C CA . PHE A 1 95 ? 2.219 -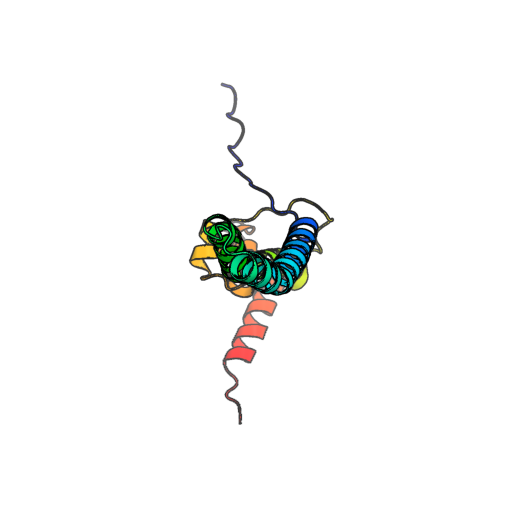1.640 -14.363 1.00 81.44 95 PHE A CA 1
ATOM 735 C C . PHE A 1 95 ? 1.922 -3.065 -14.827 1.00 81.44 95 PHE A C 1
ATOM 737 O O . PHE A 1 95 ? 0.760 -3.437 -14.991 1.00 81.44 95 PHE A O 1
ATOM 744 N N . ASP A 1 96 ? 2.970 -3.852 -15.056 1.00 84.19 96 ASP A N 1
ATOM 745 C CA . ASP A 1 96 ? 2.863 -5.246 -15.475 1.00 84.19 96 ASP A CA 1
ATOM 746 C C . ASP A 1 96 ? 2.997 -6.160 -14.249 1.00 84.19 96 ASP A C 1
ATOM 748 O O . ASP A 1 96 ? 4.086 -6.384 -13.718 1.00 84.19 96 ASP A O 1
ATOM 752 N N . GLU A 1 97 ? 1.867 -6.697 -13.787 1.00 83.50 97 GLU A N 1
ATOM 753 C CA . GLU A 1 97 ? 1.817 -7.609 -12.637 1.00 83.50 97 GLU A CA 1
ATOM 754 C C . GLU A 1 97 ? 2.598 -8.910 -12.886 1.00 83.50 97 GLU A C 1
ATOM 756 O O . GLU A 1 97 ? 3.163 -9.481 -11.953 1.00 83.50 97 GLU A O 1
ATOM 761 N N . VAL A 1 98 ? 2.659 -9.404 -14.127 1.00 84.75 98 VAL A N 1
ATOM 762 C CA . VAL A 1 98 ? 3.397 -10.634 -14.449 1.00 84.75 98 VAL A CA 1
ATOM 763 C C . VAL A 1 98 ? 4.892 -10.371 -14.335 1.00 84.75 98 VAL A C 1
ATOM 765 O O . VAL A 1 98 ? 5.604 -11.146 -13.691 1.00 84.75 98 VAL A O 1
ATOM 768 N N . LEU A 1 99 ? 5.355 -9.250 -14.888 1.00 84.00 99 LEU A N 1
ATOM 769 C CA . LEU A 1 99 ? 6.750 -8.840 -14.791 1.00 84.00 99 LEU A CA 1
ATOM 770 C C . LEU A 1 99 ? 7.155 -8.542 -13.343 1.00 84.00 99 LEU A C 1
ATOM 772 O O . LEU A 1 99 ? 8.228 -8.958 -12.913 1.00 84.00 99 LEU A O 1
ATOM 776 N N . TYR A 1 100 ? 6.291 -7.885 -12.569 1.00 85.06 100 TYR A N 1
ATOM 777 C CA . TYR A 1 100 ? 6.521 -7.609 -11.149 1.00 85.06 100 TYR A CA 1
ATOM 778 C C . TYR A 1 100 ? 6.708 -8.894 -10.334 1.00 85.06 100 TYR A C 1
ATOM 780 O O . TYR A 1 100 ? 7.667 -9.019 -9.566 1.00 85.06 100 TYR A O 1
ATOM 788 N N . ASN A 1 101 ? 5.838 -9.883 -10.550 1.00 84.94 101 ASN A N 1
ATOM 789 C CA . ASN A 1 101 ? 5.957 -11.188 -9.904 1.00 84.94 101 ASN A CA 1
ATOM 790 C C . ASN A 1 101 ? 7.212 -11.943 -10.373 1.00 84.94 101 ASN A C 1
ATOM 792 O O . ASN A 1 101 ? 7.907 -12.541 -9.552 1.00 84.94 101 ASN A O 1
ATOM 796 N N . GLY A 1 102 ? 7.545 -11.879 -11.666 1.00 81.94 102 GLY A N 1
ATOM 797 C CA . GLY A 1 102 ? 8.770 -12.465 -12.223 1.00 81.94 102 GLY A CA 1
ATOM 798 C C . GLY A 1 102 ? 10.051 -11.837 -11.662 1.00 81.94 102 GLY A C 1
ATOM 799 O O . GLY A 1 102 ? 11.016 -12.546 -11.382 1.00 81.94 102 GLY A O 1
ATOM 800 N N . ALA A 1 103 ? 10.032 -10.528 -11.405 1.00 84.62 103 ALA A N 1
ATOM 801 C CA . ALA A 1 103 ? 11.097 -9.790 -10.729 1.00 84.62 103 ALA A CA 1
ATOM 802 C C . ALA A 1 103 ? 11.124 -10.022 -9.206 1.00 84.62 103 ALA A C 1
ATOM 804 O O . ALA A 1 103 ? 11.941 -9.426 -8.511 1.00 84.62 103 ALA A O 1
ATOM 805 N N . SER A 1 104 ? 10.241 -10.872 -8.662 1.00 84.75 104 SER A N 1
ATOM 806 C CA . SER A 1 104 ? 10.101 -11.114 -7.217 1.00 84.75 104 SER A CA 1
ATOM 807 C C . SER A 1 104 ? 9.879 -9.831 -6.399 1.00 84.75 104 SER A C 1
ATOM 809 O O . SER A 1 104 ? 10.275 -9.751 -5.236 1.00 84.75 104 SER A O 1
ATOM 811 N N . GLY A 1 105 ? 9.256 -8.818 -7.008 1.00 80.06 105 GLY A N 1
ATOM 812 C CA . GLY A 1 105 ? 9.048 -7.505 -6.400 1.00 80.06 105 GLY A CA 1
ATOM 813 C C . GLY A 1 105 ? 10.313 -6.655 -6.226 1.00 80.06 105 GLY A C 1
ATOM 814 O O . GLY A 1 105 ? 10.281 -5.685 -5.468 1.00 80.06 105 GLY A O 1
ATOM 815 N N . ASP A 1 106 ? 11.419 -7.005 -6.892 1.00 85.44 106 ASP A N 1
ATOM 816 C CA . ASP A 1 106 ? 12.621 -6.173 -6.956 1.00 85.44 106 ASP A CA 1
ATOM 817 C C . ASP A 1 106 ? 12.428 -5.045 -7.983 1.00 85.44 106 ASP A C 1
ATOM 819 O O . ASP A 1 106 ? 12.249 -5.282 -9.182 1.00 85.44 106 ASP A O 1
ATOM 823 N N . ALA A 1 107 ? 12.455 -3.805 -7.490 1.00 85.50 107 ALA A N 1
ATOM 824 C CA . ALA A 1 107 ? 12.197 -2.607 -8.280 1.00 85.50 107 ALA A CA 1
ATOM 825 C C . ALA A 1 107 ? 13.217 -2.405 -9.411 1.00 85.50 107 ALA A C 1
ATOM 827 O O . ALA A 1 107 ? 12.858 -1.943 -10.494 1.00 85.50 107 ALA A O 1
ATOM 828 N N . ASP A 1 108 ? 14.476 -2.775 -9.181 1.00 82.00 108 ASP A N 1
ATOM 829 C CA . ASP A 1 108 ? 15.562 -2.564 -10.130 1.00 82.00 108 ASP A CA 1
ATOM 830 C C . ASP A 1 108 ? 15.549 -3.616 -11.236 1.00 82.00 108 ASP A C 1
ATOM 832 O O . ASP A 1 108 ? 15.724 -3.284 -12.410 1.00 82.00 108 ASP A O 1
ATOM 836 N N . VAL A 1 109 ? 15.298 -4.879 -10.876 1.00 83.19 109 VAL A N 1
ATOM 837 C CA . VAL A 1 109 ? 15.122 -5.974 -11.843 1.00 83.19 109 VAL A CA 1
ATOM 838 C C . VAL A 1 109 ? 13.899 -5.715 -12.717 1.00 83.19 109 VAL A C 1
ATOM 840 O O . VAL A 1 109 ? 13.980 -5.860 -13.938 1.00 83.19 109 VAL A O 1
ATOM 843 N N . TYR A 1 110 ? 12.790 -5.280 -12.113 1.00 84.81 110 TYR A N 1
ATOM 844 C CA . TYR A 1 110 ? 11.593 -4.892 -12.851 1.00 84.81 110 TYR A CA 1
ATOM 845 C C . TYR A 1 110 ? 11.881 -3.744 -13.820 1.00 84.81 110 TYR A C 1
ATOM 847 O O . TYR A 1 110 ? 11.547 -3.839 -14.998 1.00 84.81 110 TYR A O 1
ATOM 855 N N . ALA A 1 111 ? 12.527 -2.673 -13.352 1.00 83.56 111 ALA A N 1
ATOM 856 C CA . ALA A 1 111 ? 12.803 -1.503 -14.175 1.00 83.56 111 ALA A CA 1
ATOM 857 C C . ALA A 1 111 ? 13.749 -1.808 -15.344 1.00 83.56 111 ALA A C 1
ATOM 859 O O . ALA A 1 111 ? 13.497 -1.370 -16.469 1.00 83.56 111 ALA A O 1
ATOM 860 N N . ALA A 1 112 ? 14.787 -2.612 -15.102 1.00 81.25 112 ALA A N 1
ATOM 861 C CA . ALA A 1 112 ? 15.688 -3.081 -16.146 1.00 81.25 112 ALA A CA 1
ATOM 862 C C . ALA A 1 112 ? 14.945 -3.923 -17.194 1.00 81.25 112 ALA A C 1
ATOM 864 O O . ALA A 1 112 ? 15.089 -3.689 -18.393 1.00 81.25 112 ALA A O 1
ATOM 865 N N . ALA A 1 113 ? 14.120 -4.877 -16.754 1.00 81.06 113 ALA A N 1
ATOM 866 C CA . ALA A 1 113 ? 13.360 -5.736 -17.654 1.00 81.06 113 ALA A CA 1
ATOM 867 C C . ALA A 1 113 ? 12.295 -4.956 -18.445 1.00 81.06 113 ALA A C 1
ATOM 869 O O . ALA A 1 113 ? 12.150 -5.172 -19.647 1.00 81.06 113 ALA A O 1
ATOM 870 N N . ALA A 1 114 ? 11.620 -3.996 -17.806 1.00 80.25 114 ALA A N 1
ATOM 871 C CA . ALA A 1 114 ? 10.676 -3.100 -18.464 1.00 80.25 114 ALA A CA 1
ATOM 872 C C . ALA A 1 114 ? 11.371 -2.285 -19.566 1.00 80.25 114 ALA A C 1
ATOM 874 O O . ALA A 1 114 ? 10.891 -2.260 -20.698 1.00 80.25 114 ALA A O 1
ATOM 875 N N . LYS A 1 115 ? 12.550 -1.704 -19.296 1.00 76.69 115 LYS A N 1
ATOM 876 C CA . LYS A 1 115 ? 13.313 -0.981 -20.327 1.00 76.69 115 LYS A CA 1
ATOM 877 C C . LYS A 1 115 ? 13.822 -1.864 -21.453 1.00 76.69 115 LYS A C 1
ATOM 879 O O . LYS A 1 115 ? 13.786 -1.447 -22.603 1.00 76.69 115 LYS A O 1
ATOM 884 N N . LEU A 1 116 ? 14.269 -3.077 -21.144 1.00 74.88 116 LEU A N 1
ATOM 885 C CA . LEU A 1 116 ? 14.683 -4.034 -22.169 1.00 74.88 116 LEU A CA 1
ATOM 886 C C . LEU A 1 116 ? 13.511 -4.440 -23.071 1.00 74.88 116 LEU A C 1
ATOM 888 O O . LEU A 1 116 ? 13.717 -4.632 -24.261 1.00 74.88 116 LEU A O 1
ATOM 892 N N . SER A 1 117 ? 12.289 -4.525 -22.534 1.00 70.81 117 SER A N 1
ATOM 893 C CA . SER A 1 117 ? 11.088 -4.838 -23.321 1.00 70.81 117 SER A CA 1
ATOM 894 C C . SER A 1 117 ? 10.617 -3.701 -24.239 1.00 70.81 117 SER A C 1
ATOM 896 O O . SER A 1 117 ? 9.892 -3.959 -25.195 1.00 70.81 117 SER A O 1
ATOM 898 N N . GLU A 1 118 ? 11.038 -2.457 -23.976 1.00 67.38 118 GLU A N 1
ATOM 899 C CA . GLU A 1 118 ? 10.796 -1.308 -24.865 1.00 67.38 118 GLU A CA 1
ATOM 900 C C . GLU A 1 118 ? 11.716 -1.324 -26.102 1.00 67.38 118 GLU A C 1
ATOM 902 O O . GLU A 1 118 ? 11.442 -0.622 -27.077 1.00 67.38 118 GLU A O 1
ATOM 907 N N . LEU A 1 119 ? 12.801 -2.108 -26.079 1.00 62.94 119 LEU A N 1
ATOM 908 C CA . LEU A 1 119 ? 13.704 -2.274 -27.215 1.00 62.94 119 LEU A CA 1
ATOM 909 C C . LEU A 1 119 ? 13.147 -3.333 -28.172 1.00 62.94 119 LEU A C 1
ATOM 911 O O . LEU A 1 119 ? 12.707 -4.403 -27.751 1.00 62.94 119 LEU A O 1
ATOM 915 N N . ASP A 1 120 ? 13.201 -3.060 -29.477 1.00 58.44 120 ASP A N 1
ATOM 916 C CA . ASP A 1 120 ? 12.915 -4.088 -30.479 1.00 58.44 120 ASP A CA 1
ATOM 917 C C . ASP A 1 120 ? 13.916 -5.248 -30.286 1.00 58.44 120 ASP A C 1
ATOM 919 O O . ASP A 1 120 ? 15.109 -4.975 -30.119 1.00 58.44 120 ASP A O 1
ATOM 923 N N . PRO A 1 121 ? 13.501 -6.527 -30.309 1.00 54.38 121 PRO A N 1
ATOM 924 C CA . PRO A 1 121 ? 14.406 -7.668 -30.145 1.00 54.38 121 PRO A CA 1
ATOM 925 C C . PRO A 1 121 ? 15.573 -7.718 -31.149 1.00 54.38 121 PRO A C 1
ATOM 927 O O . PRO A 1 121 ? 16.523 -8.467 -30.919 1.00 54.38 121 PRO A O 1
ATOM 930 N N . SER A 1 122 ? 15.536 -6.940 -32.240 1.00 53.09 122 SER A N 1
ATOM 931 C CA . SER A 1 122 ? 16.666 -6.766 -33.168 1.00 53.09 122 SER A CA 1
ATOM 932 C C . SER A 1 122 ? 17.456 -5.459 -33.006 1.00 53.09 122 SER A C 1
ATOM 934 O O . SER A 1 122 ? 18.357 -5.203 -33.805 1.00 53.09 122 SER A O 1
ATOM 936 N N . SER A 1 123 ? 17.111 -4.606 -32.041 1.00 51.19 123 SER A N 1
ATOM 937 C CA . SER A 1 123 ? 17.797 -3.336 -31.787 1.00 51.19 123 SER A CA 1
ATOM 938 C C . SER A 1 123 ? 18.989 -3.521 -30.855 1.00 51.19 123 SER A C 1
ATOM 940 O O . SER A 1 123 ? 18.944 -4.289 -29.895 1.00 51.19 123 SER A O 1
ATOM 942 N N . GLU A 1 124 ? 20.063 -2.787 -31.134 1.00 56.97 124 GLU A N 1
ATOM 943 C CA . GLU A 1 124 ? 21.221 -2.691 -30.253 1.00 56.97 124 GLU A CA 1
ATOM 944 C C . GLU A 1 124 ? 20.787 -2.077 -28.912 1.00 56.97 124 GLU A C 1
ATOM 946 O O . GLU A 1 124 ? 20.042 -1.094 -28.876 1.00 56.97 124 GLU A O 1
ATOM 951 N N . VAL A 1 125 ? 21.189 -2.696 -27.799 1.00 59.56 125 VAL A N 1
ATOM 952 C CA . VAL A 1 125 ? 20.854 -2.196 -26.461 1.00 59.56 125 VAL A CA 1
ATOM 953 C C . VAL A 1 125 ? 21.533 -0.843 -26.282 1.00 59.56 125 VAL A C 1
ATOM 955 O O . VAL A 1 125 ? 22.757 -0.768 -26.361 1.00 59.56 125 VAL A O 1
ATOM 958 N N . ASP A 1 126 ? 20.746 0.209 -26.035 1.00 63.75 126 ASP A N 1
ATOM 959 C CA . ASP A 1 126 ? 21.268 1.570 -25.875 1.00 63.75 126 ASP A CA 1
ATOM 960 C C . ASP A 1 126 ? 22.394 1.618 -24.826 1.00 63.75 126 ASP A C 1
ATOM 962 O O . ASP A 1 126 ? 22.291 1.013 -23.749 1.00 63.75 126 ASP A O 1
ATOM 966 N N . GLU A 1 127 ? 23.467 2.355 -25.132 1.00 65.31 127 GLU A N 1
ATOM 967 C CA . GLU A 1 127 ? 24.673 2.446 -24.297 1.00 65.31 127 GLU A CA 1
ATOM 968 C C . GLU A 1 127 ? 24.352 2.867 -22.855 1.00 65.31 127 GLU A C 1
ATOM 970 O O . GLU A 1 127 ? 25.040 2.456 -21.917 1.00 65.31 127 GLU A O 1
ATOM 975 N N . LYS A 1 128 ? 23.272 3.631 -22.635 1.00 66.81 128 LYS A N 1
ATOM 976 C CA . LYS A 1 128 ? 22.836 4.038 -21.296 1.00 66.81 128 LYS A CA 1
ATOM 977 C C . LYS A 1 128 ? 22.320 2.858 -20.470 1.00 66.81 128 LYS A C 1
ATOM 979 O O . LYS A 1 128 ? 22.638 2.767 -19.282 1.00 66.81 128 LYS A O 1
ATOM 984 N N . THR A 1 129 ? 21.555 1.953 -21.081 1.00 65.56 129 THR A N 1
ATOM 985 C CA . THR A 1 129 ? 21.054 0.733 -20.427 1.00 65.56 129 THR A CA 1
ATOM 986 C C . THR A 1 129 ? 22.211 -0.211 -20.108 1.00 65.56 129 THR A C 1
ATOM 988 O O . THR A 1 129 ? 22.290 -0.735 -18.995 1.00 65.56 129 THR A O 1
ATOM 991 N N . VAL A 1 130 ? 23.167 -0.360 -21.034 1.00 71.25 130 VAL A N 1
ATOM 992 C CA . VAL A 1 130 ? 24.389 -1.150 -20.808 1.00 71.25 130 VAL A CA 1
ATOM 993 C C . VAL A 1 130 ? 25.215 -0.566 -19.658 1.00 71.25 130 VAL A C 1
ATOM 995 O O . VAL A 1 130 ? 25.549 -1.285 -18.717 1.00 71.25 130 VAL A O 1
ATOM 998 N N . ALA A 1 131 ? 25.464 0.745 -19.653 1.00 73.44 131 ALA A N 1
ATOM 999 C CA . ALA A 1 131 ? 26.232 1.408 -18.601 1.00 73.44 131 ALA A CA 1
ATOM 1000 C C . ALA A 1 131 ? 25.579 1.283 -17.209 1.00 73.44 131 ALA A C 1
ATOM 1002 O O . ALA A 1 131 ? 26.276 1.129 -16.200 1.00 73.44 131 ALA A O 1
ATOM 1003 N N . GLN A 1 132 ? 24.243 1.321 -17.122 1.00 69.88 132 GLN A N 1
ATOM 1004 C CA . GLN A 1 132 ? 23.526 1.104 -15.859 1.00 69.88 132 GLN A CA 1
ATOM 1005 C C . GLN A 1 132 ? 23.646 -0.342 -15.359 1.00 69.88 132 GLN A C 1
ATOM 1007 O O . GLN A 1 132 ? 23.886 -0.554 -14.163 1.00 69.88 132 GLN A O 1
ATOM 1012 N N . LEU A 1 133 ? 23.555 -1.328 -16.257 1.00 71.88 133 LEU A N 1
ATOM 1013 C CA . LEU A 1 133 ? 23.771 -2.740 -15.930 1.00 71.88 133 LEU A CA 1
ATOM 1014 C C . LEU A 1 133 ? 25.212 -2.995 -15.456 1.00 71.88 133 LEU A C 1
ATOM 1016 O O . LEU A 1 133 ? 25.421 -3.645 -14.428 1.00 71.88 133 LEU A O 1
ATOM 1020 N N . GLU A 1 134 ? 26.210 -2.434 -16.141 1.00 72.88 134 GLU A N 1
ATOM 1021 C CA . GLU A 1 134 ? 27.627 -2.575 -15.780 1.00 72.88 134 GLU A CA 1
ATOM 1022 C C . GLU A 1 134 ? 27.951 -1.949 -14.418 1.00 72.88 134 GLU A C 1
ATOM 1024 O O . GLU A 1 134 ? 28.591 -2.586 -13.573 1.00 72.88 134 GLU A O 1
ATOM 1029 N N . LYS A 1 135 ? 27.437 -0.743 -14.145 1.00 73.38 135 LYS A N 1
ATOM 1030 C CA . LYS A 1 135 ? 27.601 -0.063 -12.849 1.00 73.38 135 LYS A CA 1
ATOM 1031 C C . LYS A 1 135 ? 27.091 -0.912 -11.679 1.00 73.38 135 LYS A C 1
ATOM 1033 O O . LYS A 1 135 ? 27.697 -0.935 -10.600 1.00 73.38 135 LYS A O 1
ATOM 1038 N N . ARG A 1 136 ? 25.983 -1.630 -11.873 1.00 63.28 136 ARG A N 1
ATOM 1039 C CA . ARG A 1 136 ? 25.397 -2.486 -10.832 1.00 63.28 136 ARG A CA 1
ATOM 1040 C C . ARG A 1 136 ? 26.094 -3.843 -10.719 1.00 63.28 136 ARG A C 1
ATOM 1042 O O . ARG A 1 136 ? 26.258 -4.324 -9.596 1.00 63.28 136 ARG A O 1
ATOM 1049 N N . ARG A 1 137 ? 26.638 -4.391 -11.814 1.00 58.50 137 ARG A N 1
ATOM 1050 C CA . ARG A 1 137 ? 27.510 -5.581 -11.773 1.00 58.50 137 ARG A CA 1
ATOM 1051 C C . ARG A 1 137 ? 28.747 -5.347 -10.896 1.00 58.50 137 ARG A C 1
ATOM 1053 O O . ARG A 1 137 ? 29.099 -6.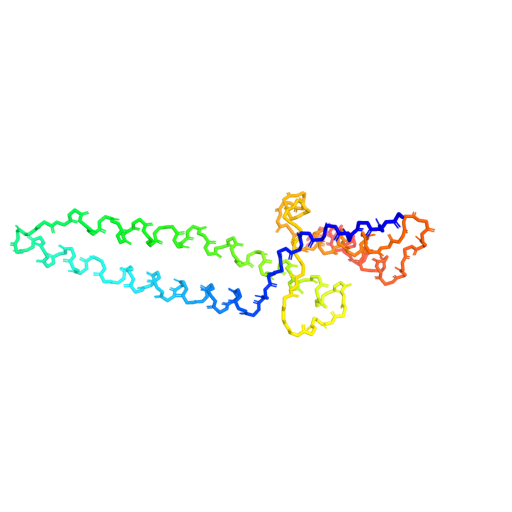201 -10.089 1.00 58.50 137 ARG A O 1
ATOM 1060 N N . VAL A 1 138 ? 29.362 -4.165 -10.981 1.00 54.47 138 VAL A N 1
ATOM 1061 C CA . VAL A 1 138 ? 30.534 -3.791 -10.159 1.00 54.47 138 VAL A CA 1
ATOM 1062 C C . VAL A 1 138 ? 30.175 -3.592 -8.679 1.00 54.47 138 VAL A C 1
ATOM 1064 O O . VAL A 1 138 ? 30.967 -3.922 -7.795 1.00 54.47 138 VAL A O 1
ATOM 1067 N N . THR A 1 139 ? 28.960 -3.117 -8.392 1.00 51.09 139 THR A N 1
ATOM 1068 C CA . THR A 1 139 ? 28.488 -2.893 -7.014 1.00 51.09 139 THR A CA 1
ATOM 1069 C C . THR A 1 139 ? 28.150 -4.212 -6.301 1.00 51.09 139 THR A C 1
ATOM 1071 O O . THR A 1 139 ? 28.419 -4.338 -5.110 1.00 51.09 139 THR A O 1
ATOM 1074 N N . GLN A 1 140 ? 27.645 -5.227 -7.016 1.00 49.53 140 GLN A N 1
ATOM 1075 C CA . GLN A 1 140 ? 27.417 -6.569 -6.452 1.00 49.53 140 GLN A CA 1
ATOM 1076 C C . GLN A 1 140 ? 28.696 -7.412 -6.290 1.00 49.53 140 GLN A C 1
ATOM 1078 O O . GLN A 1 140 ? 28.709 -8.334 -5.478 1.00 49.53 140 GLN A O 1
ATOM 1083 N N . ILE A 1 141 ? 29.773 -7.111 -7.026 1.00 49.31 141 ILE A N 1
ATOM 1084 C CA . ILE A 1 141 ? 31.033 -7.882 -6.984 1.00 49.31 141 ILE A CA 1
ATOM 1085 C C . ILE A 1 141 ? 32.017 -7.361 -5.919 1.00 49.31 141 ILE A C 1
ATOM 1087 O O . ILE A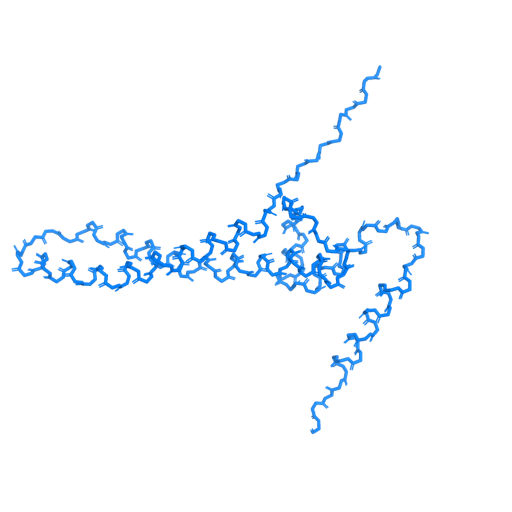 1 141 ? 33.013 -8.024 -5.650 1.00 49.31 141 ILE A O 1
ATOM 1091 N N . SER A 1 142 ? 31.757 -6.233 -5.248 1.00 36.62 142 SER A N 1
ATOM 1092 C CA . SER A 1 142 ? 32.607 -5.790 -4.130 1.00 36.62 142 SER A CA 1
ATOM 1093 C C . SER A 1 142 ? 32.224 -6.508 -2.829 1.00 36.62 142 SER A C 1
ATOM 1095 O O . SER A 1 142 ? 31.190 -6.176 -2.242 1.00 36.62 142 SER A O 1
ATOM 1097 N N . PRO A 1 143 ? 33.039 -7.448 -2.303 1.00 41.81 143 PRO A N 1
ATOM 1098 C CA . PRO A 1 143 ? 32.866 -7.891 -0.932 1.00 41.81 143 PRO A CA 1
ATOM 1099 C C . PRO A 1 143 ? 33.300 -6.733 -0.035 1.00 41.81 143 PRO A C 1
ATOM 1101 O O . PRO A 1 143 ? 34.352 -6.128 -0.263 1.00 41.81 143 PRO A O 1
ATOM 1104 N N . ARG A 1 144 ? 32.511 -6.435 1.002 1.00 44.56 144 ARG A N 1
ATOM 1105 C CA . ARG A 1 144 ? 32.988 -5.635 2.136 1.00 44.56 144 ARG A CA 1
ATOM 1106 C C . ARG A 1 144 ? 34.347 -6.197 2.576 1.00 44.56 144 ARG A C 1
ATOM 1108 O O . ARG A 1 144 ? 34.408 -7.343 3.019 1.00 44.56 144 ARG A O 1
ATOM 1115 N N . ARG A 1 145 ? 35.410 -5.412 2.405 1.00 41.34 145 ARG A N 1
ATOM 1116 C CA . ARG A 1 145 ? 36.641 -5.556 3.184 1.00 41.34 145 ARG A CA 1
ATOM 1117 C C . ARG A 1 145 ? 36.499 -4.754 4.464 1.00 41.34 145 ARG A C 1
ATOM 1119 O O . ARG A 1 145 ? 35.868 -3.676 4.394 1.00 41.34 145 ARG A O 1
#